Protein AF-A0A1E5PX89-F1 (afdb_monomer_lite)

pLDDT: mean 77.67, std 13.6, range [35.88, 95.06]

Structure (mmCIF, N/CA/C/O backbone):
data_AF-A0A1E5PX89-F1
#
_entry.id   AF-A0A1E5PX89-F1
#
loop_
_atom_site.group_PDB
_atom_site.id
_atom_site.type_symbol
_atom_site.label_atom_id
_atom_site.label_alt_id
_atom_site.label_comp_id
_atom_site.label_asym_id
_atom_site.label_entity_id
_atom_site.label_seq_id
_atom_site.pdbx_PDB_ins_code
_atom_site.Cartn_x
_atom_site.Cartn_y
_atom_site.Cartn_z
_atom_site.occupancy
_atom_site.B_iso_or_equiv
_atom_site.auth_seq_id
_atom_site.auth_comp_id
_atom_site.auth_asym_id
_atom_site.auth_atom_id
_atom_site.pdbx_PDB_model_num
ATOM 1 N N . MET A 1 1 ? -7.306 -18.293 -0.560 1.00 45.78 1 MET A N 1
ATOM 2 C CA . MET A 1 1 ? -7.108 -17.287 -1.622 1.00 45.78 1 MET A CA 1
ATOM 3 C C . MET A 1 1 ? -6.151 -16.221 -1.123 1.00 45.78 1 MET A C 1
ATOM 5 O O . MET A 1 1 ? -6.436 -15.599 -0.101 1.00 45.78 1 MET A O 1
ATOM 9 N N . THR A 1 2 ? -5.017 -16.073 -1.804 1.00 56.16 2 THR A N 1
ATOM 10 C CA . THR A 1 2 ? -4.038 -14.998 -1.593 1.00 56.16 2 THR A CA 1
ATOM 11 C C . THR A 1 2 ? -4.659 -13.674 -2.032 1.00 56.16 2 THR A C 1
ATOM 13 O O . THR A 1 2 ? -5.390 -13.619 -3.024 1.00 56.16 2 THR A O 1
ATOM 16 N N . LYS A 1 3 ? -4.465 -12.606 -1.254 1.00 68.56 3 LYS A N 1
ATOM 17 C CA . LYS A 1 3 ? -5.048 -11.300 -1.579 1.00 68.56 3 LYS A CA 1
ATOM 18 C C . LYS A 1 3 ? -4.177 -10.626 -2.637 1.00 68.56 3 LYS A C 1
ATOM 20 O O . LYS A 1 3 ? -2.991 -10.418 -2.395 1.00 68.56 3 LYS A O 1
ATOM 25 N N . LYS A 1 4 ? -4.775 -10.259 -3.773 1.00 76.00 4 LYS A N 1
ATOM 26 C CA . LYS A 1 4 ? -4.106 -9.474 -4.817 1.00 76.00 4 LYS A CA 1
ATOM 27 C C . LYS A 1 4 ? -4.064 -7.998 -4.428 1.00 76.00 4 LYS A C 1
ATOM 29 O O . LYS A 1 4 ? -5.081 -7.438 -4.011 1.00 76.00 4 LYS A O 1
ATOM 34 N N . VAL A 1 5 ? -2.898 -7.374 -4.553 1.00 80.50 5 VAL A N 1
ATOM 35 C CA . VAL A 1 5 ? -2.663 -5.953 -4.262 1.00 80.50 5 VAL A CA 1
ATOM 36 C C . VAL A 1 5 ? -1.835 -5.315 -5.373 1.00 80.50 5 VAL A C 1
ATOM 38 O O . VAL A 1 5 ? -1.086 -5.989 -6.072 1.00 80.50 5 VAL A O 1
ATOM 41 N N . ASN A 1 6 ? -1.950 -3.998 -5.526 1.00 85.81 6 ASN A N 1
ATOM 42 C CA . ASN A 1 6 ? -1.147 -3.260 -6.496 1.00 85.81 6 ASN A CA 1
ATOM 43 C C . ASN A 1 6 ? 0.202 -2.866 -5.884 1.00 85.81 6 ASN A C 1
ATOM 45 O O . ASN A 1 6 ? 0.250 -2.280 -4.800 1.00 85.81 6 ASN A O 1
ATOM 49 N N . GLY A 1 7 ? 1.277 -3.191 -6.597 1.00 86.94 7 GLY A N 1
ATOM 50 C CA . GLY A 1 7 ? 2.644 -2.795 -6.292 1.00 86.94 7 GLY A CA 1
ATOM 51 C C . GLY A 1 7 ? 3.145 -1.717 -7.240 1.00 86.94 7 GLY A C 1
ATOM 52 O O . GLY A 1 7 ? 2.758 -1.666 -8.404 1.00 86.94 7 GLY A O 1
ATOM 53 N N . TYR A 1 8 ? 4.039 -0.881 -6.739 1.00 87.31 8 TYR A N 1
ATOM 54 C CA . TYR A 1 8 ? 4.596 0.263 -7.442 1.00 87.31 8 TYR A CA 1
ATOM 55 C C . TYR A 1 8 ? 6.108 0.235 -7.316 1.00 87.31 8 TYR A C 1
ATOM 57 O O . TYR A 1 8 ? 6.640 0.040 -6.219 1.00 87.31 8 TYR A O 1
ATOM 65 N N . LEU A 1 9 ? 6.799 0.422 -8.435 1.00 86.94 9 LEU A N 1
ATOM 66 C CA . LEU A 1 9 ? 8.249 0.508 -8.425 1.00 86.94 9 LEU A CA 1
ATOM 67 C C . LEU A 1 9 ? 8.684 1.827 -7.791 1.00 86.94 9 LEU A C 1
ATOM 69 O O . LEU A 1 9 ? 8.186 2.898 -8.137 1.00 86.94 9 LEU A O 1
ATOM 73 N N . HIS A 1 10 ? 9.638 1.730 -6.875 1.00 86.50 10 HIS A N 1
ATOM 74 C CA . HIS A 1 10 ? 10.302 2.861 -6.252 1.00 86.50 10 HIS A CA 1
ATOM 75 C C . HIS A 1 10 ? 11.809 2.682 -6.387 1.00 86.50 10 HIS A C 1
ATOM 77 O O . HIS A 1 10 ? 12.359 1.655 -5.974 1.00 86.50 10 HIS A O 1
ATOM 83 N N . LYS A 1 11 ? 12.482 3.674 -6.969 1.00 83.38 11 LYS A N 1
ATOM 84 C CA . LYS A 1 11 ? 13.942 3.678 -7.068 1.00 83.38 11 LYS A CA 1
ATOM 85 C C . LYS A 1 11 ? 14.517 3.903 -5.674 1.00 83.38 11 LYS A C 1
ATOM 87 O O . LYS A 1 11 ? 14.193 4.897 -5.029 1.00 83.38 11 LYS A O 1
ATOM 92 N N . ASN A 1 12 ? 15.351 2.985 -5.194 1.00 78.38 12 ASN A N 1
ATOM 93 C CA . ASN A 1 12 ? 15.933 3.141 -3.870 1.00 78.38 12 ASN A CA 1
ATOM 94 C C . ASN A 1 12 ? 16.918 4.331 -3.871 1.00 78.38 12 ASN A C 1
ATOM 96 O O . ASN A 1 12 ? 17.741 4.438 -4.786 1.00 78.38 12 ASN A O 1
ATOM 100 N N . PRO A 1 13 ? 16.886 5.205 -2.847 1.00 7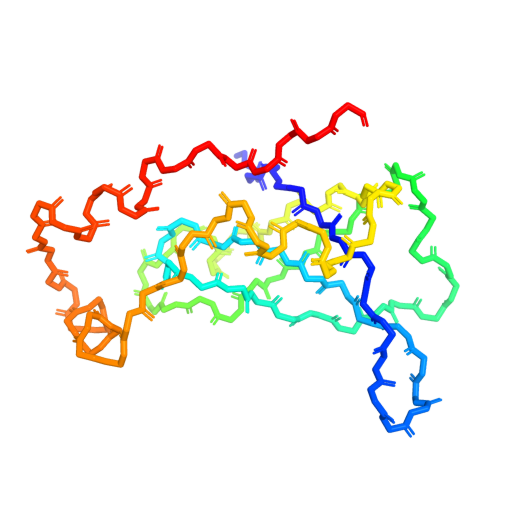4.44 13 PRO A N 1
ATOM 101 C CA . PRO A 1 13 ? 17.744 6.393 -2.793 1.00 74.44 13 PRO A CA 1
ATOM 102 C C . PRO A 1 13 ? 19.246 6.082 -2.791 1.00 74.44 13 PRO A C 1
ATOM 104 O O . PRO A 1 13 ? 20.038 6.891 -3.256 1.00 74.44 13 PRO A O 1
ATOM 107 N N . MET A 1 14 ? 19.630 4.907 -2.285 1.00 74.19 14 MET A N 1
ATOM 108 C CA . MET A 1 14 ? 21.027 4.491 -2.116 1.00 74.19 14 MET A CA 1
ATOM 109 C C . MET A 1 14 ? 21.636 3.861 -3.383 1.00 74.19 14 MET A C 1
ATOM 1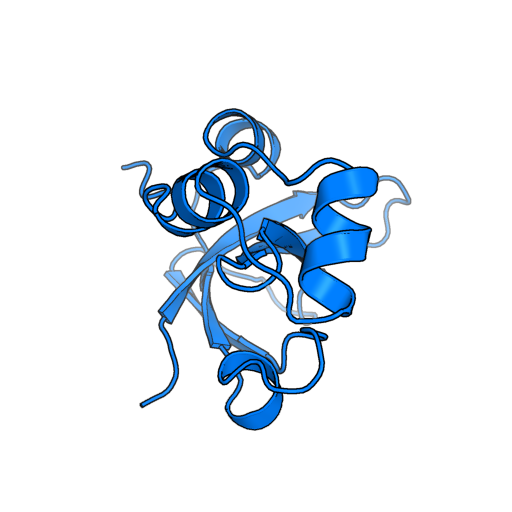11 O O . MET A 1 14 ? 22.774 3.406 -3.348 1.00 74.19 14 MET A O 1
ATOM 115 N N . GLY A 1 15 ? 20.904 3.823 -4.505 1.00 63.91 15 GLY A N 1
ATOM 116 C CA . GLY A 1 15 ? 21.410 3.312 -5.786 1.00 63.91 15 GLY A CA 1
ATOM 117 C C . GLY A 1 15 ? 21.419 1.784 -5.929 1.00 63.91 15 GLY A C 1
ATOM 118 O O . GLY A 1 15 ? 21.796 1.276 -6.978 1.00 63.91 15 GLY A O 1
ATOM 119 N N . ASP A 1 16 ? 20.927 1.046 -4.934 1.00 67.44 16 ASP A N 1
ATOM 120 C CA . ASP A 1 16 ? 20.842 -0.422 -4.867 1.00 67.44 16 ASP A CA 1
ATOM 121 C C . ASP A 1 16 ? 19.673 -1.019 -5.686 1.00 67.44 16 ASP A C 1
ATOM 123 O O . ASP A 1 16 ? 19.188 -2.113 -5.403 1.00 67.44 16 ASP A O 1
ATOM 127 N N . GLY A 1 17 ? 19.195 -0.306 -6.709 1.00 77.62 17 GLY A N 1
ATOM 128 C CA . GLY A 1 17 ? 18.128 -0.758 -7.605 1.00 77.62 17 GLY A CA 1
ATOM 129 C C . GLY A 1 17 ? 16.724 -0.294 -7.207 1.00 77.62 17 GLY A C 1
ATOM 130 O O . GLY A 1 17 ? 16.522 0.835 -6.753 1.00 77.62 17 GLY A O 1
ATOM 131 N N . TYR A 1 18 ? 15.727 -1.148 -7.443 1.00 79.31 18 TYR A N 1
ATOM 132 C CA . TYR A 1 18 ? 14.314 -0.848 -7.200 1.00 79.31 18 TYR A CA 1
ATOM 133 C C . TYR A 1 18 ? 13.766 -1.649 -6.018 1.00 79.31 18 TYR A C 1
ATOM 135 O O . TYR A 1 18 ? 14.172 -2.779 -5.744 1.00 79.31 18 TYR A O 1
ATOM 143 N N . SER A 1 19 ? 12.794 -1.068 -5.325 1.00 83.38 19 SER A N 1
ATOM 144 C CA . SER A 1 19 ? 11.904 -1.789 -4.422 1.00 83.38 19 SER A CA 1
ATOM 145 C C . SER A 1 19 ? 10.475 -1.738 -4.936 1.00 83.38 19 SER A C 1
ATOM 147 O O . SER A 1 19 ? 10.084 -0.815 -5.650 1.00 83.38 19 SER A O 1
ATOM 149 N N . VAL A 1 20 ? 9.690 -2.738 -4.552 1.00 84.50 20 VAL A N 1
ATOM 150 C CA . VAL A 1 20 ? 8.246 -2.733 -4.774 1.00 84.50 20 VAL A CA 1
ATOM 151 C C . VAL A 1 20 ? 7.578 -2.202 -3.514 1.00 84.50 20 VAL A C 1
ATOM 153 O O . VAL A 1 20 ? 7.823 -2.694 -2.406 1.00 84.50 20 VAL A O 1
ATOM 156 N N . ARG A 1 21 ? 6.737 -1.185 -3.685 1.00 87.62 21 ARG A N 1
ATOM 157 C CA . ARG A 1 21 ? 5.908 -0.594 -2.637 1.00 87.62 21 ARG A CA 1
ATOM 158 C C . ARG A 1 21 ? 4.453 -0.954 -2.864 1.00 87.62 21 ARG A C 1
ATOM 160 O O . ARG A 1 21 ? 3.958 -0.827 -3.974 1.00 87.62 21 ARG A O 1
ATOM 167 N N . PHE A 1 22 ? 3.747 -1.358 -1.821 1.00 86.25 22 PHE A N 1
ATOM 168 C CA . PHE A 1 22 ? 2.304 -1.590 -1.890 1.00 86.25 22 PHE A CA 1
ATOM 169 C C . PHE A 1 22 ? 1.653 -1.122 -0.591 1.00 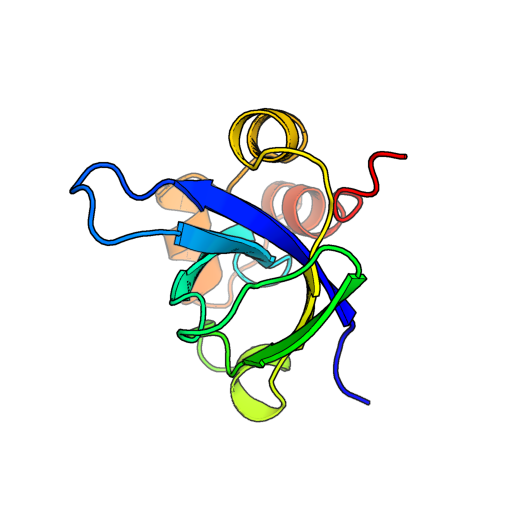86.25 22 PHE A C 1
ATOM 171 O O . PHE A 1 22 ? 2.276 -1.147 0.476 1.00 86.25 22 PHE A O 1
ATOM 178 N N . PHE A 1 23 ? 0.406 -0.672 -0.677 1.00 87.62 23 PHE A N 1
ATOM 179 C CA . PHE A 1 23 ? -0.340 -0.246 0.499 1.00 87.62 23 PHE A CA 1
ATOM 180 C C . PHE A 1 23 ? -0.998 -1.455 1.162 1.00 87.62 23 PHE A C 1
ATOM 182 O O . PHE A 1 23 ? -1.700 -2.226 0.508 1.00 87.62 23 PHE A O 1
ATOM 189 N N . CYS A 1 24 ? -0.802 -1.609 2.470 1.00 84.38 24 CYS A N 1
ATOM 190 C CA . CYS A 1 24 ? -1.485 -2.621 3.263 1.00 84.38 24 CYS A CA 1
ATOM 191 C C . CYS A 1 24 ? -2.659 -1.990 4.019 1.00 84.38 24 CYS A C 1
ATOM 193 O O . CYS A 1 24 ? -2.422 -1.228 4.958 1.00 84.38 24 CYS A O 1
ATOM 195 N N . PRO A 1 25 ? -3.917 -2.356 3.709 1.00 83.56 25 PRO A N 1
ATOM 196 C CA . PRO A 1 25 ? -5.078 -1.846 4.435 1.00 83.56 25 PRO A CA 1
ATOM 197 C C . PRO A 1 25 ? -5.119 -2.271 5.904 1.00 83.56 25 PRO A C 1
ATOM 199 O O . PRO A 1 25 ? -5.728 -1.598 6.717 1.00 83.56 25 PRO A O 1
ATOM 202 N N . HIS A 1 26 ? -4.480 -3.382 6.277 1.00 82.19 26 HIS A N 1
ATOM 203 C CA . HIS A 1 26 ? -4.477 -3.827 7.671 1.00 82.19 26 HIS A CA 1
ATOM 204 C C . HIS A 1 26 ? -3.554 -2.961 8.537 1.00 82.19 26 HIS A C 1
ATOM 206 O O . HIS A 1 26 ? -3.929 -2.549 9.635 1.00 82.19 26 HIS A O 1
ATOM 212 N N . CYS A 1 27 ? -2.365 -2.655 8.012 1.00 84.88 27 CYS A N 1
ATOM 213 C CA . CYS A 1 27 ? -1.369 -1.828 8.683 1.00 84.88 27 CYS A CA 1
ATOM 214 C C . CYS A 1 27 ? -1.539 -0.330 8.389 1.00 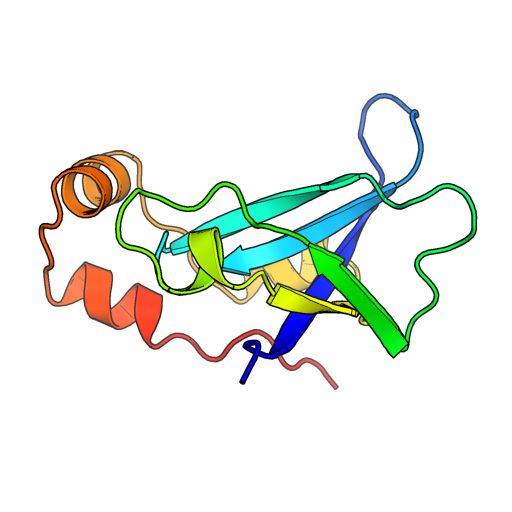84.88 27 CYS A C 1
ATOM 216 O O . CYS A 1 27 ? -0.909 0.475 9.059 1.00 84.88 27 CYS A O 1
ATOM 218 N N . CYS A 1 28 ? -2.363 0.059 7.413 1.00 89.31 28 CYS A N 1
ATOM 219 C CA . CYS A 1 28 ? -2.548 1.434 6.939 1.00 89.31 28 CYS A CA 1
ATOM 220 C C . CYS A 1 28 ? -1.231 2.143 6.558 1.00 89.31 28 CYS A C 1
ATOM 222 O O . CYS A 1 28 ? -1.075 3.335 6.819 1.00 89.31 28 CYS A O 1
ATOM 224 N N . ILE A 1 29 ? -0.271 1.418 5.970 1.00 89.62 29 ILE A N 1
ATOM 225 C CA . ILE A 1 29 ? 1.043 1.940 5.545 1.00 89.62 29 ILE A CA 1
ATOM 226 C C . ILE A 1 29 ? 1.490 1.339 4.210 1.00 89.62 29 ILE A C 1
ATOM 228 O O . ILE A 1 29 ? 0.985 0.302 3.775 1.00 89.62 29 ILE A O 1
ATOM 232 N N . TRP A 1 30 ? 2.495 1.974 3.604 1.00 88.00 30 TRP A N 1
ATOM 233 C CA . TRP A 1 30 ? 3.229 1.462 2.451 1.00 88.00 30 TRP A CA 1
ATOM 234 C C . TRP A 1 30 ? 4.350 0.517 2.893 1.00 88.00 30 TRP A C 1
ATOM 236 O O . TRP A 1 30 ? 5.337 0.938 3.497 1.00 88.00 30 TRP A O 1
ATOM 246 N N . HIS A 1 31 ? 4.213 -0.767 2.578 1.00 84.56 31 HIS A N 1
ATOM 247 C CA . HIS A 1 31 ? 5.267 -1.756 2.801 1.00 84.56 31 HIS A CA 1
ATOM 248 C C . HIS A 1 31 ? 6.309 -1.713 1.678 1.00 84.56 31 HIS A C 1
ATOM 250 O O . HIS A 1 31 ? 6.048 -1.198 0.592 1.00 84.56 31 HIS A O 1
ATOM 256 N N . ARG A 1 32 ? 7.500 -2.259 1.950 1.00 83.50 32 ARG A N 1
ATOM 257 C CA . ARG A 1 32 ? 8.620 -2.375 1.006 1.00 83.50 32 ARG A CA 1
ATOM 258 C C . ARG A 1 32 ? 9.022 -3.836 0.856 1.00 83.50 32 ARG A C 1
ATOM 260 O O . ARG A 1 32 ? 9.241 -4.501 1.865 1.00 83.50 32 ARG A O 1
ATOM 267 N N . HIS A 1 33 ? 9.228 -4.275 -0.380 1.00 77.88 33 HIS A N 1
ATOM 268 C CA . HIS A 1 33 ? 9.947 -5.507 -0.702 1.00 77.88 33 HIS A CA 1
ATOM 269 C C . HIS A 1 33 ? 11.101 -5.215 -1.658 1.00 77.88 33 HIS A C 1
ATOM 271 O O . HIS A 1 33 ? 11.025 -4.287 -2.466 1.00 77.88 33 HIS A O 1
ATOM 277 N N . GLY A 1 34 ? 12.175 -6.002 -1.569 1.00 70.88 34 GLY A N 1
ATOM 278 C CA . GLY A 1 34 ? 13.212 -5.985 -2.599 1.00 70.88 34 GLY A CA 1
ATOM 279 C C . GLY A 1 34 ? 12.622 -6.421 -3.940 1.00 70.88 34 GLY A C 1
ATOM 280 O O . GLY A 1 34 ? 11.815 -7.355 -3.979 1.00 70.88 34 GLY A O 1
ATOM 281 N N . ALA A 1 35 ? 12.996 -5.747 -5.027 1.00 63.22 35 ALA A N 1
ATOM 282 C CA . ALA A 1 35 ? 12.729 -6.274 -6.357 1.00 63.22 35 ALA A CA 1
ATOM 283 C C . ALA A 1 35 ? 13.677 -7.468 -6.577 1.00 63.22 35 ALA A C 1
ATOM 285 O O . ALA A 1 35 ? 14.888 -7.290 -6.428 1.00 63.22 35 ALA A O 1
ATOM 286 N N . PRO A 1 36 ? 13.178 -8.688 -6.853 1.00 56.69 36 PRO A N 1
ATOM 287 C CA . PRO A 1 36 ? 14.067 -9.784 -7.217 1.00 56.69 36 PRO A CA 1
ATOM 288 C C . PRO A 1 36 ? 14.885 -9.381 -8.453 1.00 56.69 36 PRO A C 1
ATOM 290 O O . PRO A 1 36 ? 14.380 -8.694 -9.342 1.00 56.69 36 PRO A O 1
ATOM 293 N N . GLY A 1 37 ? 16.168 -9.752 -8.461 1.00 49.91 37 GLY A N 1
ATOM 294 C CA . GLY A 1 37 ? 17.075 -9.475 -9.572 1.00 49.91 37 GLY A CA 1
ATOM 295 C C . GLY A 1 37 ? 16.547 -10.132 -10.844 1.00 49.91 37 GLY A C 1
ATOM 296 O O . GLY A 1 37 ? 16.425 -11.350 -10.894 1.00 49.91 37 GLY A O 1
ATOM 297 N N . GLY A 1 38 ? 16.195 -9.310 -11.830 1.00 50.59 38 GLY A N 1
ATOM 298 C CA . GLY A 1 38 ? 15.410 -9.730 -12.991 1.00 50.59 38 GLY A CA 1
ATOM 299 C C . GLY A 1 38 ? 14.021 -9.115 -12.926 1.00 50.59 38 GLY A C 1
ATOM 300 O O . GLY A 1 38 ? 13.067 -9.775 -12.541 1.00 50.59 38 GLY A O 1
ATOM 301 N N . LEU A 1 39 ? 13.983 -7.814 -13.227 1.00 52.59 39 LEU A N 1
ATOM 302 C CA . LEU A 1 39 ? 12.820 -6.991 -13.547 1.00 52.59 39 LEU A CA 1
ATOM 303 C C . LEU A 1 39 ? 11.500 -7.442 -12.900 1.00 52.59 39 LEU A C 1
ATOM 305 O O . LEU A 1 39 ? 10.779 -8.324 -13.355 1.00 52.59 39 LEU A O 1
ATOM 309 N N . ALA A 1 40 ? 11.127 -6.695 -11.871 1.00 56.56 40 ALA A N 1
ATOM 310 C CA . ALA A 1 40 ? 9.742 -6.365 -11.598 1.00 56.56 40 ALA A CA 1
ATOM 311 C C . ALA A 1 40 ? 9.095 -5.747 -12.861 1.00 56.56 40 ALA A C 1
ATOM 313 O O . ALA A 1 40 ? 8.938 -4.532 -12.956 1.00 56.56 40 ALA A O 1
ATOM 314 N N . GLU A 1 41 ? 8.802 -6.564 -13.872 1.00 66.06 41 GLU A N 1
ATOM 315 C CA . GLU A 1 41 ? 8.121 -6.117 -15.080 1.00 66.06 41 GLU A CA 1
ATOM 316 C C . GLU A 1 41 ? 6.693 -5.736 -14.712 1.00 66.06 41 GLU A C 1
ATOM 318 O O . GLU A 1 41 ? 6.051 -6.335 -13.842 1.00 66.06 41 GLU A O 1
ATOM 323 N N . ILE A 1 42 ? 6.196 -4.697 -15.369 1.00 69.12 42 ILE A N 1
ATOM 324 C CA . ILE A 1 42 ? 4.818 -4.255 -15.206 1.00 69.12 42 ILE A CA 1
ATOM 325 C C . ILE A 1 42 ? 3.897 -5.427 -15.563 1.00 69.12 42 ILE A C 1
ATOM 327 O O . ILE A 1 42 ? 4.048 -6.046 -16.610 1.00 69.12 42 ILE A O 1
ATOM 331 N N . GLY A 1 43 ? 2.940 -5.728 -14.688 1.00 63.81 43 GLY A N 1
ATOM 332 C CA . GLY A 1 43 ? 2.025 -6.860 -14.830 1.00 63.81 43 GLY A CA 1
ATOM 333 C C . GLY A 1 43 ? 2.488 -8.144 -14.137 1.00 63.81 43 GLY A C 1
ATOM 334 O O . GLY A 1 43 ? 1.636 -8.978 -13.821 1.00 63.81 43 GLY A O 1
ATOM 335 N N . ASN A 1 44 ? 3.777 -8.285 -13.799 1.00 71.62 44 ASN A N 1
ATOM 336 C CA . ASN A 1 44 ? 4.240 -9.450 -13.048 1.00 71.62 44 ASN A CA 1
ATOM 337 C C . ASN A 1 44 ? 3.666 -9.448 -11.630 1.00 71.62 44 ASN A C 1
ATOM 339 O O . ASN A 1 44 ? 3.470 -8.402 -11.001 1.00 71.62 44 ASN A O 1
ATOM 343 N N . THR A 1 45 ? 3.376 -10.654 -11.142 1.00 65.06 45 THR A N 1
ATOM 344 C CA . THR A 1 45 ? 2.901 -10.891 -9.780 1.00 65.06 45 THR A CA 1
ATOM 345 C C . THR A 1 45 ? 4.016 -11.535 -8.978 1.00 65.06 45 THR A C 1
ATOM 347 O O . THR A 1 45 ? 4.555 -12.562 -9.379 1.00 65.06 45 THR A O 1
ATOM 350 N N . THR A 1 46 ? 4.368 -10.935 -7.845 1.00 67.75 46 THR A N 1
ATOM 351 C CA . THR A 1 46 ? 5.294 -11.557 -6.891 1.00 67.75 46 THR A CA 1
ATOM 352 C C . THR A 1 46 ? 4.530 -11.924 -5.631 1.00 67.75 46 THR A C 1
ATOM 354 O O . THR A 1 46 ? 3.878 -11.050 -5.060 1.00 67.75 46 THR A O 1
ATOM 357 N N . ASP A 1 47 ? 4.606 -13.191 -5.217 1.00 64.94 47 ASP A N 1
ATOM 358 C CA . ASP A 1 47 ? 4.135 -13.609 -3.897 1.00 64.94 47 ASP A CA 1
ATOM 359 C C . ASP A 1 47 ? 5.184 -13.208 -2.862 1.00 64.94 47 ASP A C 1
ATOM 361 O O . ASP A 1 47 ? 6.369 -13.554 -2.962 1.00 64.94 47 ASP A O 1
ATOM 365 N N . ARG A 1 48 ? 4.765 -12.405 -1.890 1.00 65.88 48 ARG A N 1
ATOM 366 C CA . ARG A 1 48 ? 5.622 -11.967 -0.795 1.00 65.88 48 ARG A CA 1
ATOM 367 C C . ARG A 1 48 ? 4.854 -12.054 0.504 1.00 65.88 48 ARG A C 1
ATOM 369 O O . ARG A 1 48 ? 3.758 -11.520 0.606 1.00 65.88 48 ARG A O 1
ATOM 376 N N . ALA A 1 49 ? 5.480 -12.631 1.527 1.00 59.94 49 ALA A N 1
ATOM 377 C CA . ALA A 1 49 ? 5.027 -12.480 2.900 1.00 59.94 49 ALA A CA 1
ATOM 378 C C . ALA A 1 49 ? 5.258 -11.022 3.325 1.00 59.94 49 ALA A C 1
ATOM 380 O O . ALA A 1 49 ? 6.409 -10.608 3.504 1.00 59.94 49 ALA A O 1
ATOM 381 N N . PRO A 1 50 ? 4.208 -10.203 3.472 1.00 62.06 50 PRO A N 1
ATOM 382 C CA . PRO A 1 50 ? 4.384 -8.879 4.010 1.00 62.06 50 PRO A CA 1
ATOM 383 C C . PRO A 1 50 ? 4.695 -9.018 5.501 1.00 62.06 50 PRO A C 1
ATOM 385 O O . PRO A 1 50 ? 4.049 -9.787 6.215 1.00 62.06 50 PRO A O 1
ATOM 3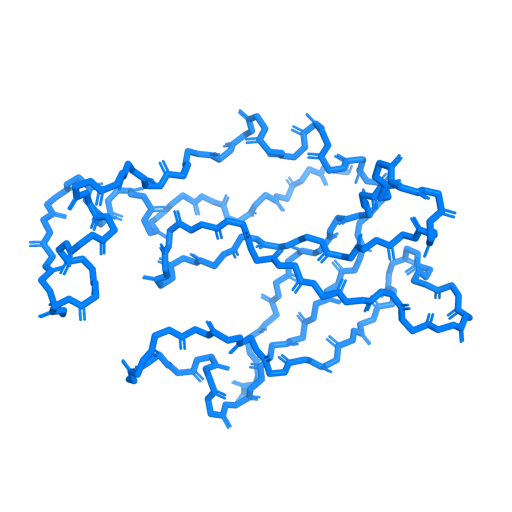88 N N . HIS A 1 51 ? 5.664 -8.248 6.000 1.00 66.38 51 HIS A N 1
ATOM 389 C CA . HIS A 1 51 ? 5.928 -8.118 7.439 1.00 66.38 51 HIS A CA 1
ATOM 390 C C . HIS A 1 51 ? 4.806 -7.308 8.114 1.00 66.38 51 HIS A C 1
ATOM 392 O O . HIS A 1 51 ? 5.023 -6.232 8.673 1.00 66.38 51 HIS A O 1
ATOM 398 N N . CYS A 1 52 ? 3.568 -7.775 7.972 1.00 69.94 52 CYS A N 1
ATOM 399 C CA . CYS A 1 52 ? 2.402 -7.207 8.611 1.00 69.94 52 CYS A CA 1
ATOM 400 C C . CYS A 1 52 ? 2.381 -7.559 10.100 1.00 69.94 52 CYS A C 1
ATOM 402 O O . CYS A 1 52 ? 3.073 -8.460 10.576 1.00 69.94 52 CYS A O 1
ATOM 404 N N . LEU A 1 53 ? 1.545 -6.830 10.834 1.00 71.19 53 LEU A N 1
ATOM 405 C CA . LEU A 1 53 ? 1.335 -7.050 12.260 1.00 71.19 53 LEU A CA 1
ATOM 406 C C . LEU A 1 53 ? 0.821 -8.476 12.546 1.00 71.19 53 LEU A C 1
ATOM 408 O O . LEU A 1 53 ? 0.160 -9.067 11.684 1.00 71.19 53 LEU A O 1
ATOM 412 N N . PRO A 1 54 ? 1.128 -9.046 13.731 1.00 66.19 54 PRO A N 1
ATOM 413 C CA . PRO A 1 54 ? 0.537 -10.308 14.179 1.00 66.19 54 PRO A CA 1
ATOM 414 C C . PRO A 1 54 ? -0.993 -10.293 14.034 1.00 66.19 54 PRO A C 1
ATOM 416 O O . PRO A 1 54 ? -1.627 -9.290 14.350 1.00 66.19 54 PRO A O 1
ATOM 419 N N . GLY A 1 55 ? -1.576 -11.385 13.531 1.00 64.69 55 GLY A N 1
ATOM 420 C CA . GLY A 1 55 ? -3.022 -11.490 13.290 1.00 64.69 55 GLY A CA 1
ATOM 421 C C . GLY A 1 55 ? -3.506 -10.902 11.958 1.00 64.69 55 GLY A C 1
ATOM 422 O O . GLY A 1 55 ? -4.685 -11.026 11.632 1.00 64.69 55 GLY A O 1
ATOM 423 N N . SER A 1 56 ? -2.624 -10.300 11.152 1.00 66.69 56 SER A N 1
ATOM 424 C CA . SER A 1 56 ? -2.953 -9.949 9.769 1.00 66.69 56 SER A CA 1
ATOM 425 C C . SER A 1 56 ? -3.083 -11.215 8.917 1.00 66.69 56 SER A C 1
ATOM 427 O O . SER A 1 56 ? -2.090 -11.931 8.774 1.00 66.69 56 SER A O 1
ATOM 429 N N . PRO A 1 57 ? -4.214 -11.438 8.220 1.00 65.06 57 PRO A N 1
ATOM 430 C CA . PRO A 1 57 ? -4.346 -12.544 7.269 1.00 65.06 57 PRO A CA 1
ATOM 431 C C . PRO A 1 57 ? -3.295 -12.523 6.151 1.00 65.06 57 PRO A C 1
ATOM 433 O O . PRO A 1 57 ? -3.068 -13.538 5.501 1.00 65.06 57 PRO A O 1
ATOM 436 N N . LEU A 1 58 ? -2.678 -11.359 5.909 1.00 64.81 58 LEU A N 1
ATOM 437 C CA . LEU A 1 58 ? -1.643 -11.187 4.896 1.00 64.81 58 LEU A CA 1
ATOM 438 C C . LEU A 1 58 ? -0.287 -11.728 5.353 1.00 64.81 58 LEU A C 1
ATOM 440 O O . LEU A 1 58 ? 0.484 -12.167 4.512 1.00 64.81 58 LEU A O 1
ATOM 444 N N . ARG A 1 59 ? 0.002 -11.715 6.662 1.00 67.88 59 ARG A N 1
ATOM 445 C CA . ARG A 1 59 ? 1.282 -12.190 7.207 1.00 67.88 59 ARG A CA 1
ATOM 446 C C . ARG A 1 59 ? 1.473 -13.687 6.953 1.00 67.88 59 ARG A C 1
ATOM 448 O O . ARG A 1 59 ? 2.559 -14.091 6.560 1.00 67.88 59 ARG A O 1
ATOM 455 N N . ASP A 1 60 ? 0.416 -14.471 7.147 1.00 66.50 60 ASP A N 1
ATOM 456 C CA . ASP A 1 60 ? 0.494 -15.936 7.106 1.00 66.50 60 ASP A CA 1
ATOM 457 C C . ASP A 1 60 ? 0.287 -16.512 5.699 1.00 66.50 60 ASP A C 1
ATOM 459 O O . ASP A 1 60 ? 0.709 -17.628 5.418 1.00 66.50 60 ASP A O 1
ATOM 463 N N . ARG A 1 61 ? -0.388 -15.768 4.812 1.00 67.62 61 ARG A N 1
ATOM 464 C CA . ARG A 1 61 ? -0.791 -16.252 3.478 1.00 67.62 61 ARG A CA 1
ATOM 465 C C . ARG A 1 61 ? -0.009 -15.644 2.321 1.00 67.62 61 ARG A C 1
ATOM 467 O O . ARG A 1 61 ? -0.224 -16.064 1.191 1.00 67.62 61 ARG A O 1
ATOM 474 N N . GLY A 1 62 ? 0.825 -14.643 2.591 1.00 69.94 62 GLY A N 1
ATOM 475 C CA . GLY A 1 62 ? 1.433 -13.841 1.540 1.00 69.94 62 GLY A CA 1
ATOM 476 C C . GLY A 1 62 ? 0.439 -12.904 0.853 1.00 69.94 62 GLY A C 1
ATOM 477 O O . GLY A 1 62 ? -0.763 -12.858 1.155 1.00 69.94 62 GLY A O 1
ATOM 478 N N . VAL A 1 63 ? 0.973 -12.100 -0.057 1.00 73.25 63 VAL A N 1
ATOM 479 C CA . VAL A 1 63 ? 0.213 -11.223 -0.945 1.00 73.25 63 VAL A CA 1
ATOM 480 C C . VAL A 1 63 ? 0.737 -11.355 -2.361 1.00 73.25 63 VAL A C 1
ATOM 482 O O . VAL A 1 63 ? 1.942 -11.316 -2.593 1.00 73.25 63 VAL A O 1
ATOM 485 N N . ASP A 1 64 ? -0.197 -11.420 -3.302 1.00 78.44 64 ASP A N 1
ATOM 486 C CA . ASP A 1 64 ? 0.091 -11.379 -4.728 1.00 78.44 64 ASP A CA 1
ATOM 487 C C . ASP A 1 64 ? 0.183 -9.914 -5.144 1.00 78.44 64 ASP A C 1
ATOM 489 O O . ASP A 1 64 ? -0.828 -9.208 -5.212 1.00 78.44 64 ASP A O 1
ATOM 493 N N . ILE A 1 65 ? 1.396 -9.428 -5.389 1.00 80.56 65 ILE A N 1
ATOM 494 C CA . ILE A 1 65 ? 1.621 -8.025 -5.733 1.00 80.56 65 ILE A CA 1
ATOM 495 C C . ILE A 1 65 ? 1.711 -7.879 -7.251 1.00 80.56 65 ILE A C 1
ATOM 497 O O . ILE A 1 65 ? 2.729 -8.251 -7.827 1.00 80.56 65 ILE A O 1
ATOM 501 N N . THR A 1 66 ? 0.693 -7.292 -7.885 1.00 85.00 66 THR A N 1
ATOM 502 C CA . THR A 1 66 ? 0.708 -6.940 -9.314 1.00 85.00 66 THR A CA 1
ATOM 503 C C . THR A 1 66 ? 1.378 -5.588 -9.516 1.00 85.00 66 THR A C 1
ATOM 505 O O . THR A 1 66 ? 0.887 -4.562 -9.037 1.00 85.00 66 THR A O 1
ATOM 508 N N . ILE A 1 67 ? 2.489 -5.577 -10.243 1.00 83.94 67 ILE A N 1
ATOM 509 C CA . ILE A 1 67 ? 3.307 -4.378 -10.434 1.00 83.94 67 ILE A CA 1
ATOM 510 C C . ILE A 1 67 ? 2.677 -3.476 -11.497 1.00 83.94 67 ILE A C 1
ATOM 512 O O . ILE A 1 67 ? 2.377 -3.913 -12.606 1.00 83.94 67 ILE A O 1
ATOM 516 N N . ARG A 1 68 ? 2.449 -2.209 -11.155 1.00 85.19 68 ARG A N 1
ATOM 517 C CA . ARG A 1 68 ? 1.847 -1.201 -12.034 1.00 85.19 68 ARG A CA 1
ATOM 518 C C . ARG A 1 68 ? 2.917 -0.331 -12.686 1.00 85.19 68 ARG A C 1
ATOM 520 O O . ARG A 1 68 ? 3.991 -0.128 -12.126 1.00 85.19 68 ARG A O 1
ATOM 527 N N . SER A 1 69 ? 2.588 0.213 -13.857 1.00 83.31 69 SER A N 1
ATOM 528 C CA . SER A 1 69 ? 3.418 1.179 -14.594 1.00 83.31 69 SER A CA 1
ATOM 529 C C . SER A 1 69 ? 3.537 2.525 -13.882 1.00 83.31 69 SER A C 1
ATOM 531 O O . SER A 1 69 ? 4.469 3.287 -14.134 1.00 83.31 69 SER A O 1
ATOM 533 N N . THR A 1 70 ? 2.593 2.839 -12.994 1.00 85.69 70 THR A N 1
ATOM 534 C CA . THR A 1 70 ? 2.606 4.085 -12.239 1.00 85.69 70 THR A CA 1
ATOM 535 C C . THR A 1 70 ? 3.826 4.147 -11.305 1.00 85.69 70 THR A C 1
ATOM 537 O O . THR A 1 70 ? 4.055 3.212 -10.539 1.00 85.69 70 THR A O 1
ATOM 540 N N . PRO A 1 71 ? 4.589 5.254 -11.292 1.00 85.25 71 PRO A N 1
ATOM 541 C CA . PRO A 1 71 ? 5.637 5.468 -10.297 1.00 85.25 71 PRO A CA 1
ATOM 542 C C . PRO A 1 71 ? 5.072 5.530 -8.875 1.00 85.25 71 PRO A C 1
ATOM 544 O O . PRO A 1 71 ? 3.994 6.098 -8.651 1.00 85.25 71 PRO A O 1
ATOM 547 N N . PHE A 1 72 ? 5.816 5.001 -7.902 1.00 87.62 72 PHE A N 1
ATOM 548 C CA . PHE A 1 72 ? 5.405 5.022 -6.498 1.00 87.62 72 PHE A CA 1
ATOM 549 C C . PHE A 1 72 ? 5.108 6.438 -5.984 1.00 87.62 72 PHE A C 1
ATOM 551 O O . P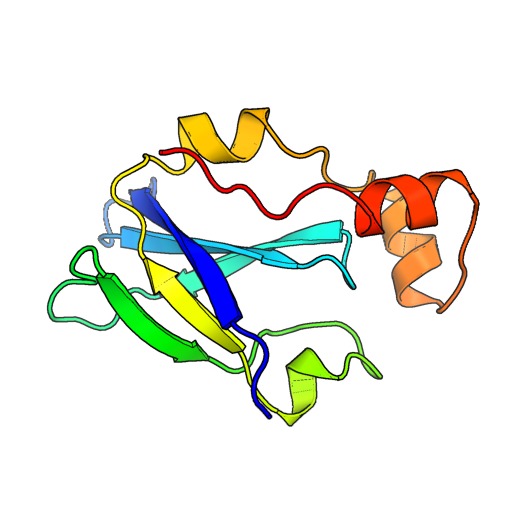HE A 1 72 ? 4.121 6.631 -5.283 1.00 87.62 72 PHE A O 1
ATOM 558 N N . GLU A 1 73 ? 5.871 7.442 -6.408 1.00 89.56 73 GLU A N 1
ATOM 559 C CA . GLU A 1 73 ? 5.744 8.842 -5.978 1.00 89.56 73 GLU A CA 1
ATOM 560 C C . GLU A 1 73 ? 4.403 9.469 -6.400 1.00 89.56 73 GLU A C 1
ATOM 562 O O . GLU A 1 73 ? 3.938 10.454 -5.821 1.00 89.56 73 GLU A O 1
ATOM 567 N N . LYS A 1 74 ? 3.762 8.913 -7.437 1.00 89.31 74 LYS A N 1
ATOM 568 C CA . LYS A 1 74 ? 2.393 9.281 -7.819 1.00 89.31 74 LYS A CA 1
ATOM 569 C C . LYS A 1 74 ? 1.374 8.509 -6.988 1.00 89.31 74 LYS A C 1
ATOM 571 O O . LYS A 1 74 ? 0.427 9.109 -6.487 1.00 89.31 74 LYS A O 1
ATOM 576 N N . ALA A 1 75 ? 1.577 7.204 -6.817 1.00 88.19 75 ALA A N 1
ATOM 577 C CA . ALA A 1 75 ? 0.671 6.348 -6.057 1.00 88.19 75 ALA A CA 1
ATOM 578 C C . ALA A 1 75 ? 0.587 6.751 -4.573 1.00 88.19 75 ALA A C 1
ATOM 580 O O . ALA A 1 75 ? -0.511 6.816 -4.020 1.00 88.19 75 ALA A O 1
ATOM 581 N N . GLU A 1 76 ? 1.709 7.091 -3.935 1.00 90.38 76 GLU A N 1
ATOM 582 C CA . GLU A 1 76 ? 1.760 7.432 -2.508 1.00 90.38 76 GLU A CA 1
ATOM 583 C C . GLU A 1 76 ? 0.902 8.649 -2.148 1.00 90.38 76 GLU A C 1
ATOM 585 O O . GLU A 1 76 ? 0.341 8.709 -1.058 1.00 90.38 76 GLU A O 1
ATOM 590 N N . LYS A 1 77 ? 0.722 9.581 -3.091 1.00 89.62 77 LYS A N 1
ATOM 591 C CA . LYS A 1 77 ? -0.089 10.793 -2.902 1.00 89.62 77 LYS A CA 1
ATOM 592 C C . LYS A 1 77 ? -1.592 10.517 -2.912 1.00 89.62 77 LYS A C 1
ATOM 594 O O . LYS A 1 77 ? -2.369 11.373 -2.502 1.00 89.62 77 LYS A O 1
ATOM 599 N N . THR A 1 78 ? -2.007 9.341 -3.380 1.00 87.44 78 THR A N 1
ATOM 600 C CA . THR A 1 78 ? -3.427 8.976 -3.512 1.00 87.44 78 THR A CA 1
ATOM 601 C C . THR A 1 78 ? -3.988 8.253 -2.290 1.00 87.44 78 THR A C 1
ATOM 603 O O . THR A 1 78 ? -5.204 8.157 -2.149 1.00 87.44 78 THR A O 1
ATOM 606 N N . VAL A 1 79 ? -3.126 7.778 -1.385 1.00 88.00 79 VAL A N 1
ATOM 607 C CA . VAL A 1 79 ? -3.536 7.051 -0.177 1.00 88.00 79 VAL A CA 1
ATOM 608 C C . VAL A 1 79 ? -2.896 7.678 1.043 1.00 88.00 79 VAL A C 1
ATOM 610 O O . VAL A 1 79 ? -1.681 7.837 1.129 1.00 88.00 79 VAL A O 1
ATOM 613 N N . LYS A 1 80 ? -3.721 7.973 2.041 1.00 91.12 80 LYS A N 1
ATOM 614 C CA . LYS A 1 80 ? -3.253 8.439 3.341 1.00 91.12 80 LYS A CA 1
ATOM 615 C C . LYS A 1 80 ? -2.723 7.259 4.147 1.00 91.12 80 LYS A C 1
ATOM 617 O O . LYS A 1 80 ? -3.437 6.281 4.372 1.00 91.12 80 LYS A O 1
ATOM 622 N N . ALA A 1 81 ? -1.483 7.370 4.608 1.00 90.88 81 ALA A N 1
ATOM 623 C CA . ALA A 1 81 ? -0.927 6.464 5.603 1.00 90.88 81 ALA A CA 1
ATOM 624 C C . ALA A 1 81 ? -1.368 6.878 7.017 1.00 90.88 81 ALA A C 1
ATOM 626 O O . ALA A 1 81 ? -1.660 8.046 7.281 1.00 90.88 81 ALA A O 1
ATOM 627 N N . ALA A 1 82 ? -1.409 5.916 7.934 1.00 91.81 82 ALA A N 1
ATOM 628 C CA . ALA A 1 82 ? -1.675 6.179 9.342 1.00 91.81 82 ALA A CA 1
ATOM 629 C C . ALA A 1 82 ? -0.529 6.970 9.991 1.00 91.81 82 ALA A C 1
ATOM 631 O O . ALA A 1 82 ? 0.649 6.717 9.738 1.00 91.81 82 ALA A O 1
ATOM 632 N N . THR A 1 83 ? -0.887 7.884 10.891 1.00 94.50 83 THR A N 1
ATOM 633 C CA . THR A 1 83 ? 0.068 8.612 11.737 1.00 94.50 83 THR A CA 1
ATOM 634 C C . THR A 1 83 ? 0.730 7.680 12.762 1.00 94.50 83 THR A C 1
ATOM 636 O O . THR A 1 83 ? 0.199 6.601 13.037 1.00 94.50 83 THR A O 1
ATOM 639 N N . PRO A 1 84 ? 1.843 8.077 13.411 1.00 93.06 84 PRO A N 1
ATOM 640 C CA . PRO A 1 84 ? 2.475 7.264 14.456 1.00 93.06 84 PRO A CA 1
ATOM 641 C C . PRO A 1 84 ? 1.535 6.877 15.612 1.00 93.06 84 PRO A C 1
ATOM 643 O O . PRO A 1 84 ? 1.568 5.742 16.087 1.00 93.06 84 PRO A O 1
ATOM 646 N N . ALA A 1 85 ? 0.643 7.782 16.030 1.00 93.50 85 ALA A N 1
ATOM 647 C CA . ALA A 1 85 ? -0.350 7.492 17.065 1.00 93.50 85 ALA A CA 1
ATOM 648 C C . ALA A 1 85 ? -1.368 6.433 16.604 1.00 93.50 85 ALA A C 1
ATOM 650 O O . ALA A 1 85 ? -1.658 5.482 17.330 1.00 93.50 85 ALA A O 1
ATOM 651 N N . GLN A 1 86 ? -1.860 6.548 15.365 1.00 94.31 86 GLN A N 1
ATOM 652 C CA . GLN A 1 86 ? -2.749 5.549 14.767 1.00 94.31 86 GLN A CA 1
ATOM 653 C C . GLN A 1 86 ? -2.034 4.208 14.578 1.00 94.31 86 GLN A C 1
ATOM 655 O O . GLN A 1 86 ? -2.622 3.169 14.859 1.00 94.31 86 GLN A O 1
ATOM 660 N N . GLN A 1 87 ? -0.760 4.217 14.173 1.00 91.56 87 GLN A N 1
ATOM 661 C CA . GLN A 1 87 ? 0.067 3.014 14.103 1.00 91.56 87 GLN A CA 1
ATOM 662 C C . GLN A 1 87 ? 0.127 2.313 15.454 1.00 91.56 87 GLN A C 1
ATOM 664 O O . GLN A 1 87 ? -0.159 1.124 15.520 1.00 91.56 87 GLN A O 1
ATOM 669 N N . SER A 1 88 ? 0.434 3.041 16.530 1.00 90.88 88 SER A N 1
ATOM 670 C CA . SER A 1 88 ? 0.468 2.481 17.885 1.00 90.88 88 SER A CA 1
ATOM 671 C C . SER A 1 88 ? -0.852 1.789 18.252 1.00 90.88 88 SER A C 1
ATOM 673 O O . SER A 1 88 ? -0.844 0.632 18.672 1.00 90.88 88 SER A O 1
ATOM 675 N N . MET A 1 89 ? -1.995 2.433 17.980 1.00 91.50 89 MET A N 1
ATOM 676 C CA . MET A 1 89 ? -3.318 1.829 18.185 1.00 91.50 89 MET A CA 1
ATOM 677 C C . MET A 1 89 ? -3.514 0.547 17.363 1.00 91.50 89 MET A C 1
ATOM 679 O O . MET A 1 89 ? -3.943 -0.466 17.911 1.00 91.50 89 MET A O 1
ATOM 683 N N . ILE A 1 90 ? -3.163 0.570 16.073 1.00 90.25 90 ILE A N 1
ATOM 684 C CA . ILE A 1 90 ? -3.276 -0.590 15.176 1.00 90.25 90 ILE A CA 1
ATOM 685 C C . ILE A 1 90 ? -2.417 -1.756 15.695 1.00 90.25 90 ILE A C 1
ATOM 687 O O . ILE A 1 90 ? -2.896 -2.887 15.726 1.00 90.25 90 ILE A O 1
ATOM 691 N N . ARG A 1 91 ? -1.185 -1.506 16.168 1.00 86.81 91 ARG A N 1
ATOM 692 C CA . ARG A 1 91 ? -0.309 -2.557 16.736 1.00 86.81 91 ARG A CA 1
ATOM 693 C C . ARG A 1 91 ? -0.880 -3.207 17.992 1.00 86.81 91 ARG A C 1
ATOM 695 O O . ARG A 1 91 ? -0.604 -4.373 18.240 1.00 86.81 91 ARG A O 1
ATOM 702 N N . GLN A 1 92 ? -1.676 -2.466 18.754 1.00 89.19 92 GLN A N 1
ATOM 703 C CA . GLN A 1 92 ? -2.384 -2.961 19.936 1.00 89.19 92 GLN A CA 1
ATOM 704 C C . GLN A 1 92 ? -3.715 -3.654 19.588 1.00 89.19 92 GLN A C 1
ATOM 706 O O . GLN A 1 92 ? -4.489 -3.970 20.486 1.00 89.19 92 GLN A O 1
ATOM 711 N N . GLY A 1 93 ? -4.033 -3.837 18.301 1.00 86.62 93 GLY A N 1
ATOM 712 C CA . GLY A 1 93 ? -5.305 -4.414 17.856 1.00 86.62 93 GLY A CA 1
ATOM 713 C C . GLY A 1 93 ? -6.506 -3.476 18.017 1.00 86.62 93 GLY A C 1
ATOM 714 O O . GLY A 1 93 ? -7.646 -3.899 17.844 1.00 86.62 93 GLY A O 1
ATOM 715 N N . ARG A 1 94 ? -6.280 -2.195 18.335 1.00 89.06 94 ARG A N 1
ATOM 716 C CA . ARG A 1 94 ? -7.350 -1.211 18.524 1.00 89.06 94 ARG A CA 1
ATOM 717 C C . ARG A 1 94 ? -7.793 -0.646 17.181 1.00 89.06 94 ARG A C 1
ATOM 719 O O . ARG A 1 94 ? -6.984 -0.441 16.274 1.00 89.06 94 ARG A O 1
ATOM 726 N N . SER A 1 95 ? -9.080 -0.330 17.083 1.00 87.44 95 SER A N 1
ATOM 727 C CA . SER A 1 95 ? -9.644 0.370 15.933 1.00 87.44 95 SER A CA 1
ATOM 728 C C . SER A 1 95 ? -10.404 1.633 16.337 1.00 87.44 95 SER A C 1
ATOM 730 O O . SER A 1 95 ? -10.767 1.824 17.496 1.00 87.44 95 SER A O 1
ATOM 732 N N . SER A 1 96 ? -10.597 2.524 15.368 1.00 93.12 96 SER A N 1
ATOM 733 C CA . SER A 1 96 ? -11.393 3.746 15.466 1.00 93.12 96 SER A CA 1
ATOM 734 C C . SER A 1 96 ? -12.005 4.069 14.104 1.00 93.12 96 SER A C 1
ATOM 736 O O . SER A 1 96 ? -11.511 3.614 13.073 1.00 93.12 96 SER A O 1
ATOM 738 N N . ALA A 1 97 ? -13.022 4.933 14.066 1.00 95.06 97 ALA A N 1
ATOM 739 C CA . ALA A 1 97 ? -13.625 5.373 12.804 1.00 95.06 97 ALA A CA 1
ATOM 740 C C . ALA A 1 97 ? -12.618 6.049 11.849 1.00 95.06 97 ALA A C 1
ATOM 742 O O . ALA A 1 97 ? -12.817 6.058 10.637 1.00 95.06 97 ALA A O 1
ATOM 743 N N . ALA A 1 98 ? -11.543 6.645 12.375 1.00 93.19 98 ALA A N 1
ATOM 744 C CA . ALA A 1 98 ? -10.469 7.198 11.553 1.00 93.19 98 ALA A CA 1
ATOM 745 C C . ALA A 1 98 ? -9.579 6.092 10.964 1.00 93.19 98 ALA A C 1
ATOM 747 O O . ALA A 1 98 ? -9.227 6.164 9.791 1.00 93.19 98 ALA A O 1
ATOM 748 N N . ILE A 1 99 ? -9.253 5.059 11.750 1.00 91.81 99 ILE A N 1
ATOM 749 C CA . ILE A 1 99 ? -8.485 3.900 11.277 1.00 91.81 99 ILE A CA 1
ATOM 750 C C . ILE A 1 99 ? -9.284 3.142 10.217 1.00 91.81 99 ILE A C 1
ATOM 752 O O . ILE A 1 99 ? -8.743 2.889 9.148 1.00 91.81 99 ILE A O 1
ATOM 756 N N . GLU A 1 100 ? -10.569 2.861 10.447 1.00 91.44 100 GLU A N 1
ATOM 757 C CA . GLU A 1 100 ? -11.412 2.168 9.462 1.00 91.44 100 GLU A CA 1
ATOM 758 C C . GLU A 1 100 ? -11.531 2.944 8.144 1.00 91.44 100 GLU A C 1
ATOM 760 O O . GLU A 1 100 ? -11.442 2.353 7.069 1.00 91.44 100 GLU A O 1
ATOM 765 N N . ARG A 1 101 ? -11.598 4.281 8.199 1.00 91.38 101 ARG A N 1
ATOM 766 C CA . ARG A 1 101 ? -11.527 5.120 6.991 1.00 91.38 101 ARG A CA 1
ATOM 767 C C . ARG A 1 101 ? -10.211 4.963 6.233 1.00 91.38 101 ARG A C 1
ATOM 769 O O . ARG A 1 101 ? -10.231 4.984 5.009 1.00 91.38 101 ARG A O 1
ATOM 776 N N . LEU A 1 102 ? -9.084 4.777 6.926 1.00 91.25 102 LEU A N 1
ATOM 777 C CA . LEU A 1 102 ? -7.807 4.488 6.268 1.00 91.25 102 LEU A CA 1
ATOM 778 C C . LEU A 1 102 ? -7.804 3.100 5.611 1.00 91.25 102 LEU A C 1
ATOM 780 O O . LEU A 1 102 ? -7.256 2.958 4.518 1.00 91.25 102 LEU A O 1
ATOM 784 N N . ARG A 1 103 ? -8.426 2.095 6.248 1.00 87.38 103 ARG A N 1
ATOM 785 C CA . ARG A 1 103 ? -8.535 0.722 5.716 1.00 87.38 103 ARG A CA 1
ATOM 786 C C . ARG A 1 103 ? -9.430 0.639 4.482 1.00 87.38 103 ARG A C 1
ATOM 788 O O . ARG A 1 103 ? -9.161 -0.161 3.591 1.00 87.38 103 ARG A O 1
ATOM 795 N N . ALA A 1 104 ? -10.480 1.456 4.443 1.00 87.62 104 ALA A N 1
ATOM 796 C CA . ALA A 1 104 ? -11.473 1.485 3.374 1.00 87.62 104 ALA A CA 1
ATOM 797 C C . ALA A 1 104 ? -11.033 2.281 2.133 1.00 87.62 104 ALA A C 1
ATOM 799 O O . ALA A 1 104 ? -11.787 2.357 1.164 1.00 87.62 104 ALA A O 1
ATOM 800 N N . GLN A 1 105 ? -9.838 2.886 2.143 1.00 86.38 105 GLN A N 1
ATOM 801 C CA . GLN A 1 105 ? -9.333 3.607 0.978 1.00 86.38 105 GLN A CA 1
ATOM 802 C C . GLN A 1 105 ? -9.232 2.656 -0.221 1.00 86.38 105 GLN A C 1
ATOM 804 O O . GLN A 1 105 ? -8.744 1.530 -0.061 1.00 86.38 105 GLN A O 1
ATOM 809 N N . PRO A 1 106 ? -9.664 3.084 -1.419 1.00 71.06 106 PRO A N 1
ATOM 810 C CA . PRO A 1 106 ? -9.508 2.274 -2.612 1.00 71.06 106 PRO A CA 1
ATOM 811 C C . PRO A 1 106 ? -8.023 1.966 -2.784 1.00 71.06 106 PRO A C 1
ATOM 813 O O . PRO A 1 106 ? -7.189 2.872 -2.840 1.00 71.06 106 PRO A O 1
ATOM 816 N N . ALA A 1 107 ? -7.680 0.677 -2.819 1.00 62.53 107 ALA A N 1
ATOM 817 C CA . ALA A 1 107 ? -6.329 0.269 -3.160 1.00 62.53 107 ALA A CA 1
ATOM 818 C C . ALA A 1 107 ? -6.033 0.857 -4.542 1.00 62.53 107 ALA A C 1
ATOM 820 O O . ALA A 1 107 ? -6.764 0.570 -5.491 1.00 62.53 107 ALA A O 1
ATOM 821 N N . VAL A 1 108 ? -5.029 1.739 -4.610 1.00 57.16 108 VAL A N 1
ATOM 822 C CA . VAL A 1 108 ? -4.693 2.558 -5.783 1.00 57.16 108 VAL A CA 1
ATOM 823 C C . VAL A 1 108 ? -4.860 1.728 -7.040 1.00 57.16 108 VAL A C 1
ATOM 825 O O . VAL A 1 108 ? -4.122 0.768 -7.225 1.00 57.16 108 VAL A O 1
ATOM 828 N N . THR A 1 109 ? -5.859 2.045 -7.854 1.00 45.53 109 THR A N 1
ATOM 829 C CA . THR A 1 109 ? -6.004 1.512 -9.206 1.00 45.53 109 THR A CA 1
ATOM 830 C C . THR A 1 109 ? -5.965 2.747 -10.083 1.00 45.53 109 THR A C 1
ATOM 832 O O . THR A 1 109 ? -6.990 3.373 -10.329 1.00 45.53 109 THR A O 1
ATOM 835 N N . LEU A 1 110 ? -4.753 3.199 -10.397 1.00 37.62 110 LEU A N 1
ATOM 836 C CA . LEU A 1 110 ? -4.576 4.222 -11.417 1.00 37.62 110 LEU A CA 1
ATOM 837 C C . LEU A 1 110 ? -4.551 3.498 -12.773 1.00 37.62 110 LEU A C 1
ATOM 839 O O . LEU A 1 110 ? -3.973 2.406 -12.829 1.00 37.62 110 LEU A O 1
ATOM 843 N N . PRO A 1 111 ? -5.250 4.037 -13.788 1.00 35.88 111 PRO A N 1
ATOM 844 C CA . PRO A 1 111 ? -5.362 3.425 -15.110 1.00 35.88 111 PRO A CA 1
ATOM 845 C C . PRO A 1 111 ? -3.998 3.189 -15.767 1.00 35.88 111 PRO A C 1
ATOM 847 O O . PRO A 1 111 ? -3.056 3.975 -15.498 1.00 35.88 111 PRO A O 1
#

Organism: NCBI:txid36818

Foldseek 3Di:
DAAEAEWAWDADPVNPGTWTWFADLLQQDIFTDDDPDDDPDQQQWDFDQTPDAPPPPCNVRTHTYHYHPDHPVVQVVQADGDDPVVNVCSNVVHDDPVSVVNSPRPRDDDD

Sequence (111 aa):
MTKKVNGYLHKNPMGDGYSVRFFCPHCCIWHRHGAPGGLAEIGNTTDRAPHCLPGSPLRDRGVDITIRSTPFEKAEKTVKAATPAQQSMIRQGRSSAAIERLRAQPAVTLP

Radius of gyration: 13.89 Å; chains: 1; bounding box: 35×28×35 Å

Secondary structure (DSSP, 8-state):
-PEEEEEEEEE-TTSS-EEEEEEETTTTEEEEEEPPSS---TT-EEEE---PPTT-HHHHH-EEEEEESS-HHHHGGGSPPPPHHHHHHHHTT---HHHHHHHTSPP----